Protein AF-A0A1H9ASY0-F1 (afdb_monomer_lite)

Radius of gyration: 22.09 Å; chains: 1; bounding box: 55×39×56 Å

Sequence (65 aa):
KQQKEVLVKTAQAMPKSDAMDRLIKELLGDRLLELSRYVMLDTLNRSMTIDKTALIDAGYTLITH

pLDDT: mean 80.57, std 17.56, range [43.78, 97.0]

Structure (mmCIF, N/CA/C/O backbone):
data_AF-A0A1H9ASY0-F1
#
_entry.id   AF-A0A1H9ASY0-F1
#
loop_
_atom_site.group_PDB
_atom_site.id
_atom_site.type_symbol
_atom_site.label_atom_id
_atom_site.label_alt_id
_atom_site.label_comp_id
_atom_site.label_asym_id
_atom_site.label_entity_id
_atom_site.label_seq_id
_atom_site.pdbx_PDB_ins_code
_atom_site.Cartn_x
_atom_site.Cartn_y
_atom_site.Cartn_z
_atom_site.occupancy
_atom_site.B_iso_or_equiv
_atom_site.auth_seq_id
_atom_site.auth_comp_id
_atom_site.auth_asym_id
_atom_site.auth_atom_id
_atom_site.pdbx_PDB_model_num
ATOM 1 N N . LYS A 1 1 ? -38.583 -20.786 44.775 1.00 44.16 1 LYS A N 1
ATOM 2 C CA . LYS A 1 1 ? -38.025 -21.080 43.431 1.00 44.16 1 LYS A CA 1
ATOM 3 C C . LYS A 1 1 ? -37.499 -19.781 42.816 1.00 44.16 1 LYS A C 1
ATOM 5 O O . LYS A 1 1 ? -38.117 -19.219 41.926 1.00 44.16 1 LYS A O 1
ATOM 10 N N . GLN A 1 2 ? -36.394 -19.281 43.369 1.00 43.78 2 GLN A N 1
ATOM 11 C CA . GLN A 1 2 ? -35.541 -18.268 42.744 1.00 43.78 2 GLN A CA 1
ATOM 12 C C . GLN A 1 2 ? -34.676 -19.004 41.725 1.00 43.78 2 GLN A C 1
ATOM 14 O O . GLN A 1 2 ? -34.068 -19.995 42.121 1.00 43.78 2 GLN A O 1
ATOM 19 N N . GLN A 1 3 ? -34.714 -18.589 40.454 1.00 47.12 3 GLN A N 1
ATOM 20 C CA . GLN A 1 3 ? -33.743 -18.877 39.378 1.00 47.12 3 GLN A CA 1
ATOM 21 C C . GLN A 1 3 ? -34.402 -18.566 38.019 1.00 47.12 3 GLN A C 1
ATOM 23 O O . GLN A 1 3 ? -34.785 -19.476 37.291 1.00 47.12 3 GLN A O 1
ATOM 28 N N . LYS A 1 4 ? -34.600 -17.283 37.681 1.00 52.00 4 LYS A N 1
ATOM 29 C CA . LYS A 1 4 ? -34.872 -16.858 36.287 1.00 52.00 4 LYS A CA 1
ATOM 30 C C . LYS A 1 4 ? -34.274 -15.496 35.894 1.00 52.00 4 LYS A C 1
ATOM 32 O O . LYS A 1 4 ? -34.516 -15.041 34.785 1.00 52.00 4 LYS A O 1
ATOM 37 N N . GLU A 1 5 ? -33.428 -14.884 36.720 1.00 48.34 5 GLU A N 1
ATOM 38 C CA . GLU A 1 5 ? -32.810 -13.577 36.424 1.00 48.34 5 GLU A CA 1
ATOM 39 C C . GLU A 1 5 ? -31.310 -13.667 36.112 1.00 48.34 5 GLU A C 1
ATOM 41 O O . GLU A 1 5 ? -30.507 -12.899 36.625 1.00 48.34 5 GLU A O 1
ATOM 46 N N . VAL A 1 6 ? -30.894 -14.607 35.260 1.00 49.22 6 VAL A N 1
ATOM 47 C CA . VAL A 1 6 ? -29.499 -14.638 34.781 1.00 49.22 6 VAL A CA 1
ATOM 48 C C . VAL A 1 6 ? -29.460 -14.882 33.278 1.00 49.22 6 VAL A C 1
ATOM 50 O O . VAL A 1 6 ? -28.902 -15.863 32.807 1.00 49.22 6 VAL A O 1
ATOM 53 N N . LEU A 1 7 ? -30.110 -14.012 32.502 1.00 50.28 7 LEU A N 1
ATOM 54 C CA . LEU A 1 7 ? -29.772 -13.855 31.083 1.00 50.28 7 LEU A CA 1
ATOM 55 C C . LEU A 1 7 ? -30.198 -12.497 30.504 1.00 50.28 7 LEU A C 1
ATOM 57 O O . LEU A 1 7 ? -30.545 -12.400 29.330 1.00 50.28 7 LEU A O 1
ATO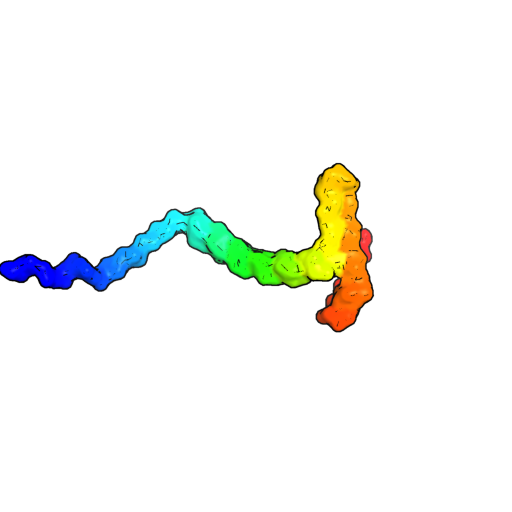M 61 N N . VAL A 1 8 ? -30.160 -11.421 31.292 1.00 49.75 8 VAL A N 1
ATOM 62 C CA . VAL A 1 8 ? -30.122 -10.083 30.693 1.00 49.75 8 VAL A CA 1
ATOM 63 C C . VAL A 1 8 ? -28.658 -9.790 30.434 1.00 49.75 8 VAL A C 1
ATOM 65 O O . VAL A 1 8 ? -27.925 -9.383 31.329 1.00 49.75 8 VAL A O 1
ATOM 68 N N . LYS A 1 9 ? -28.248 -10.127 29.206 1.00 47.94 9 LYS A N 1
ATOM 69 C CA . LYS A 1 9 ? -26.995 -9.748 28.557 1.00 47.94 9 LYS A CA 1
ATOM 70 C C . LYS A 1 9 ? -26.484 -8.439 29.143 1.00 47.94 9 LYS A C 1
ATOM 72 O O . LYS A 1 9 ? -26.979 -7.363 28.811 1.00 47.94 9 LYS A O 1
ATOM 77 N N . THR A 1 10 ? -25.472 -8.550 29.987 1.00 43.97 10 THR A N 1
ATOM 78 C CA . THR A 1 10 ? -24.536 -7.474 30.234 1.00 43.97 10 THR A CA 1
ATOM 79 C C . THR A 1 10 ? -23.952 -7.101 28.878 1.00 43.97 10 THR A C 1
ATOM 81 O O . THR A 1 10 ? -22.973 -7.676 28.410 1.00 43.97 10 THR A O 1
ATOM 84 N N . ALA A 1 11 ? -24.559 -6.106 28.232 1.00 49.12 11 ALA A N 1
ATOM 85 C CA . ALA A 1 11 ? -23.817 -5.152 27.435 1.00 49.12 11 ALA A CA 1
ATOM 86 C C . ALA A 1 11 ? -22.858 -4.465 28.415 1.00 49.12 11 ALA A C 1
ATOM 88 O O . ALA A 1 11 ? -23.106 -3.364 28.899 1.00 49.12 11 ALA A O 1
ATOM 89 N N . GLN A 1 12 ? -21.813 -5.197 28.812 1.00 51.22 12 GLN A N 1
ATOM 90 C CA . GLN A 1 12 ? -20.642 -4.646 29.455 1.00 51.22 12 GLN A CA 1
ATOM 91 C C . GLN A 1 12 ? -20.142 -3.612 28.464 1.00 51.22 12 GLN A C 1
ATOM 93 O O . GLN A 1 12 ? -19.602 -3.953 27.412 1.00 51.22 12 GLN A O 1
ATOM 98 N N . ALA A 1 13 ? -20.437 -2.352 28.767 1.00 59.03 13 ALA A N 1
ATOM 99 C CA . ALA A 1 13 ? -19.814 -1.223 28.128 1.00 59.03 13 ALA A CA 1
ATOM 100 C C . ALA A 1 13 ? -18.311 -1.448 28.286 1.00 59.03 13 ALA A C 1
ATOM 102 O O . ALA A 1 13 ? -17.760 -1.262 29.371 1.00 59.03 13 ALA A O 1
ATOM 103 N N . MET A 1 14 ? -17.672 -1.932 27.218 1.00 56.00 14 MET A N 1
ATOM 104 C CA . MET A 1 14 ? -16.224 -1.882 27.114 1.00 56.00 14 MET A CA 1
ATOM 105 C C . MET A 1 14 ? -15.822 -0.438 27.429 1.00 56.00 14 MET A C 1
ATOM 107 O O . MET A 1 14 ? -16.553 0.485 27.035 1.00 56.00 14 MET A O 1
ATOM 111 N N . PRO A 1 15 ? -14.717 -0.218 28.160 1.00 65.00 15 PRO A N 1
ATOM 112 C CA . PRO A 1 15 ? -14.191 1.122 28.362 1.00 65.00 15 PRO A CA 1
ATOM 113 C C . PRO A 1 15 ? -14.219 1.841 27.013 1.00 65.00 15 PRO A C 1
ATOM 115 O O . PRO A 1 15 ? -13.785 1.266 26.017 1.00 65.00 15 PRO A O 1
ATOM 118 N N . LYS A 1 16 ? -14.779 3.058 26.939 1.00 66.31 16 LYS A N 1
ATOM 119 C CA . LYS A 1 16 ? -14.914 3.798 25.665 1.00 66.31 16 LYS A CA 1
ATOM 120 C C . LYS A 1 16 ? -13.610 3.801 24.846 1.00 66.31 16 LYS A C 1
ATOM 122 O O . LYS A 1 16 ? -13.678 3.818 23.624 1.00 66.31 16 LYS A O 1
ATOM 127 N N . SER A 1 17 ? -12.461 3.738 25.525 1.00 73.00 17 SER A N 1
ATOM 128 C CA . SER A 1 17 ? -11.133 3.553 24.931 1.00 73.00 17 SER A CA 1
ATOM 129 C C . SER A 1 17 ? -11.023 2.275 24.094 1.00 73.00 17 SER A C 1
ATOM 131 O O . SER A 1 17 ? -10.767 2.364 22.902 1.00 73.00 17 SER A O 1
ATOM 133 N N . ASP A 1 18 ? -11.315 1.102 24.661 1.00 79.38 18 ASP A N 1
ATOM 134 C CA . ASP A 1 18 ? -11.155 -0.191 23.981 1.00 79.38 18 ASP A CA 1
ATO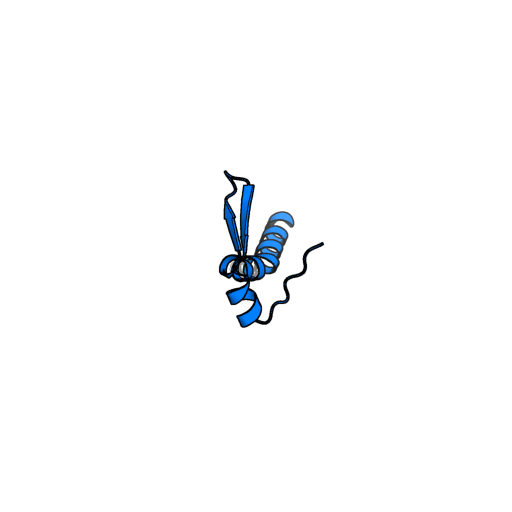M 135 C C . ASP A 1 18 ? -12.084 -0.332 22.768 1.00 79.38 18 ASP A C 1
ATOM 137 O O . ASP A 1 18 ? -11.724 -0.937 21.757 1.00 79.38 18 ASP A O 1
ATOM 141 N N . ALA A 1 19 ? -13.292 0.232 22.858 1.00 81.56 19 ALA A N 1
ATOM 142 C CA . ALA A 1 19 ? -14.239 0.255 21.749 1.00 81.56 19 ALA A CA 1
ATOM 143 C C . ALA A 1 19 ? -13.758 1.166 20.606 1.00 81.56 19 ALA A C 1
ATOM 145 O O . ALA A 1 19 ? -13.868 0.788 19.440 1.00 81.56 19 ALA A O 1
ATOM 146 N N . MET A 1 20 ? -13.182 2.332 20.927 1.00 82.69 20 MET A N 1
ATOM 147 C CA . MET A 1 20 ? -12.596 3.209 19.909 1.00 82.69 20 MET A CA 1
ATOM 148 C C . MET A 1 20 ? -11.315 2.633 19.317 1.00 82.69 20 MET A C 1
ATOM 150 O O . MET A 1 20 ? -11.137 2.720 18.108 1.00 82.69 20 MET A O 1
ATOM 154 N N . ASP A 1 21 ? -10.466 1.980 20.108 1.00 82.12 21 ASP A N 1
ATOM 155 C CA . ASP A 1 21 ? -9.250 1.338 19.603 1.00 82.12 21 ASP A CA 1
ATOM 156 C C . ASP A 1 21 ? -9.571 0.212 18.614 1.00 82.12 21 ASP A C 1
ATOM 158 O O . ASP A 1 21 ? -8.875 0.041 17.612 1.00 82.12 21 ASP A O 1
ATOM 162 N N . ARG A 1 22 ? -10.651 -0.543 18.852 1.00 82.56 22 ARG A N 1
ATOM 163 C CA . ARG A 1 22 ? -11.158 -1.535 17.891 1.00 82.56 22 ARG A CA 1
ATOM 164 C C . ARG A 1 22 ? -11.693 -0.878 16.628 1.00 82.56 22 ARG A C 1
ATOM 166 O O . ARG A 1 22 ? -11.300 -1.285 15.543 1.00 82.56 22 ARG A O 1
ATOM 173 N N . LEU A 1 23 ? -12.507 0.167 16.763 1.00 82.19 23 LEU A N 1
ATOM 174 C CA . LEU A 1 23 ? -13.039 0.901 15.617 1.00 82.19 23 LEU A CA 1
ATOM 175 C C . LEU A 1 23 ? -11.918 1.502 14.753 1.00 82.19 23 LEU A C 1
ATOM 177 O O . LEU A 1 23 ? -11.961 1.416 13.532 1.00 82.19 23 LEU A O 1
ATOM 181 N N . ILE A 1 24 ? -10.880 2.068 15.373 1.00 81.88 24 ILE A N 1
ATOM 182 C CA . ILE A 1 24 ? -9.701 2.596 14.674 1.00 81.88 24 ILE A CA 1
ATOM 183 C C . ILE A 1 24 ? -8.962 1.469 13.947 1.00 81.88 24 ILE A C 1
ATOM 185 O O . ILE A 1 24 ? -8.599 1.629 12.782 1.00 81.88 24 ILE A O 1
ATOM 189 N N . LYS A 1 25 ? -8.765 0.321 14.607 1.00 84.06 25 LYS A N 1
ATOM 190 C CA . LYS A 1 25 ? -8.134 -0.856 13.995 1.00 84.06 25 LYS A CA 1
ATOM 191 C C . LYS A 1 25 ? -8.938 -1.407 12.824 1.00 84.06 25 LYS A C 1
ATOM 193 O O . LYS A 1 25 ? -8.326 -1.819 11.853 1.00 84.06 25 LYS A O 1
ATOM 198 N N . GLU A 1 26 ? -10.263 -1.393 12.883 1.00 85.25 26 GLU A N 1
ATOM 199 C CA . GLU A 1 26 ? -11.116 -1.834 11.774 1.00 85.25 26 GLU A CA 1
ATOM 200 C C . GLU A 1 26 ? -11.074 -0.836 10.607 1.00 85.25 26 GLU A C 1
ATOM 202 O O . GLU A 1 26 ? -10.844 -1.223 9.466 1.00 85.25 26 GLU A O 1
ATOM 207 N N . LEU A 1 27 ? -11.196 0.467 10.881 1.00 85.19 27 LEU A N 1
ATOM 208 C CA . LEU A 1 27 ? -11.210 1.504 9.841 1.00 85.19 27 LEU A CA 1
ATOM 209 C C . LEU A 1 27 ? -9.860 1.682 9.135 1.00 85.19 27 LEU A C 1
ATOM 211 O O . LEU A 1 27 ? -9.816 1.996 7.942 1.00 85.19 27 LEU A O 1
ATOM 215 N N . LEU A 1 28 ? -8.762 1.535 9.879 1.00 86.50 28 LEU A N 1
ATOM 216 C CA . LEU A 1 28 ? -7.408 1.674 9.348 1.00 86.50 28 LEU A CA 1
ATOM 217 C C . LEU A 1 28 ? -6.806 0.338 8.932 1.00 86.50 28 LEU A C 1
ATOM 219 O O . LEU A 1 28 ? -5.947 0.338 8.061 1.00 86.50 28 LEU A O 1
ATOM 223 N N . GLY A 1 29 ? -7.234 -0.777 9.521 1.00 86.94 29 GLY A N 1
ATOM 224 C CA . GLY A 1 29 ? -6.650 -2.098 9.297 1.00 86.94 29 GLY A CA 1
ATOM 225 C C . GLY A 1 29 ? -6.723 -2.514 7.840 1.00 86.94 29 GLY A C 1
ATOM 226 O O . GLY A 1 29 ? -5.685 -2.781 7.242 1.00 86.94 29 GLY A O 1
ATOM 227 N N . ASP A 1 30 ? -7.913 -2.458 7.242 1.00 87.38 30 ASP A N 1
ATOM 228 C CA . ASP A 1 30 ? -8.101 -2.812 5.832 1.00 87.38 30 ASP A CA 1
ATOM 229 C C . ASP A 1 30 ? -7.302 -1.887 4.908 1.00 87.38 30 ASP A C 1
ATOM 231 O O . ASP A 1 30 ? -6.670 -2.337 3.957 1.00 87.38 30 ASP A O 1
ATOM 235 N N . ARG A 1 31 ? -7.256 -0.587 5.224 1.00 88.12 31 ARG A N 1
ATOM 236 C CA . ARG A 1 31 ? -6.515 0.411 4.436 1.00 88.12 31 ARG A CA 1
ATOM 237 C C . ARG A 1 31 ? -5.001 0.248 4.557 1.00 88.12 31 ARG A C 1
ATOM 239 O O . ARG A 1 31 ? -4.287 0.428 3.578 1.00 88.12 31 ARG A O 1
ATOM 246 N N . LEU A 1 32 ? -4.495 -0.080 5.743 1.00 89.69 32 LEU A N 1
ATOM 247 C CA . LEU A 1 32 ? -3.078 -0.357 5.971 1.00 89.69 32 LEU A CA 1
ATOM 248 C C . LEU A 1 32 ? -2.675 -1.683 5.330 1.00 89.69 32 LEU A C 1
ATOM 250 O O . LEU A 1 32 ? -1.601 -1.765 4.741 1.00 89.69 32 LEU A O 1
ATOM 254 N N . LEU A 1 33 ? -3.541 -2.695 5.399 1.00 88.75 33 LEU A N 1
ATOM 255 C CA . LEU A 1 33 ? -3.333 -3.977 4.736 1.00 88.75 33 LEU A CA 1
ATOM 256 C C . LEU A 1 33 ? -3.287 -3.802 3.214 1.00 88.75 33 LEU A C 1
ATOM 258 O O . LEU A 1 33 ? -2.386 -4.326 2.565 1.00 88.75 33 LEU A O 1
ATOM 262 N N . GLU A 1 34 ? -4.201 -3.012 2.657 1.00 90.12 34 GLU A N 1
ATOM 263 C CA . GLU A 1 34 ? -4.195 -2.597 1.255 1.00 90.12 34 GLU A CA 1
ATOM 264 C C . GLU A 1 34 ? -2.872 -1.917 0.875 1.00 90.12 34 GLU A C 1
ATOM 266 O O . GLU A 1 34 ? -2.178 -2.371 -0.032 1.00 90.12 34 GLU A O 1
ATOM 271 N N . LEU A 1 35 ? -2.474 -0.879 1.618 1.00 90.94 35 LEU A N 1
ATOM 272 C CA . LEU A 1 35 ? -1.240 -0.130 1.362 1.00 90.94 35 LEU A CA 1
ATOM 273 C C . LEU A 1 35 ? 0.019 -0.990 1.495 1.00 90.94 35 LEU A C 1
ATOM 275 O O . LEU A 1 35 ? 0.978 -0.779 0.753 1.00 90.94 35 LEU A O 1
ATOM 279 N N . SER A 1 36 ? 0.018 -1.979 2.394 1.00 90.88 36 SER A N 1
ATOM 280 C CA . SER A 1 36 ? 1.167 -2.865 2.614 1.00 90.88 36 SER A CA 1
ATOM 281 C C . SER A 1 36 ? 1.551 -3.685 1.378 1.00 90.88 36 SER A C 1
ATOM 283 O O . SER A 1 36 ? 2.690 -4.131 1.273 1.00 90.88 36 SER A O 1
ATOM 285 N N . ARG A 1 37 ? 0.636 -3.844 0.410 1.00 92.44 37 ARG A N 1
ATOM 286 C CA . ARG A 1 37 ? 0.917 -4.516 -0.870 1.00 92.44 37 ARG A CA 1
ATOM 287 C C . ARG A 1 37 ? 1.779 -3.687 -1.816 1.00 92.44 37 ARG A C 1
ATOM 289 O O . ARG A 1 37 ? 2.401 -4.244 -2.712 1.00 92.44 37 ARG A O 1
ATOM 296 N N . TYR A 1 38 ? 1.801 -2.375 -1.617 1.00 94.38 38 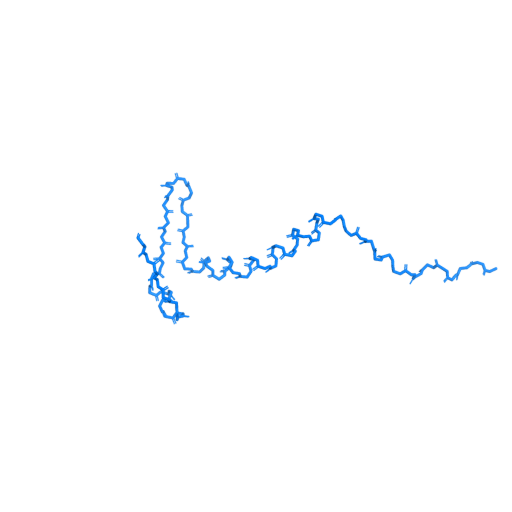TYR A N 1
ATOM 297 C CA . TYR A 1 38 ? 2.427 -1.422 -2.529 1.00 94.38 38 TYR A CA 1
ATOM 298 C C . TYR A 1 38 ? 3.591 -0.667 -1.891 1.00 94.38 38 TYR A C 1
ATOM 300 O O . TYR A 1 38 ? 4.423 -0.105 -2.599 1.00 94.38 38 TYR A O 1
ATOM 308 N N . VAL A 1 39 ? 3.643 -0.620 -0.558 1.00 93.25 39 VAL A N 1
ATOM 309 C CA . VAL A 1 39 ? 4.601 0.191 0.191 1.00 93.25 39 VAL A CA 1
ATOM 310 C C . VAL A 1 39 ? 5.417 -0.686 1.126 1.00 93.25 39 VAL A C 1
ATOM 312 O O . VAL A 1 39 ? 4.879 -1.354 2.006 1.00 93.25 39 VAL A O 1
ATOM 315 N N . MET A 1 40 ? 6.737 -0.613 0.982 1.00 93.38 40 MET A N 1
ATOM 316 C CA . MET A 1 40 ? 7.689 -1.174 1.933 1.00 93.38 40 MET A CA 1
ATOM 317 C C . MET A 1 40 ? 8.369 -0.040 2.690 1.00 93.38 40 MET A C 1
ATOM 319 O O . MET A 1 40 ? 8.938 0.872 2.088 1.00 93.38 40 MET A O 1
ATOM 323 N N . LEU A 1 41 ? 8.310 -0.099 4.018 1.00 93.56 41 LEU A N 1
ATOM 324 C CA . LEU A 1 41 ? 8.919 0.890 4.897 1.00 93.56 41 LEU A CA 1
ATOM 325 C C . LEU A 1 41 ? 10.136 0.287 5.598 1.00 93.56 41 LEU A C 1
ATOM 327 O O . LEU A 1 41 ? 10.008 -0.659 6.372 1.00 93.56 41 LEU A O 1
ATOM 331 N N . ASP A 1 42 ? 11.299 0.882 5.373 1.00 93.69 42 ASP A N 1
ATOM 332 C CA . ASP A 1 42 ? 12.507 0.649 6.153 1.00 93.69 42 ASP A CA 1
ATOM 333 C C . ASP A 1 42 ? 12.643 1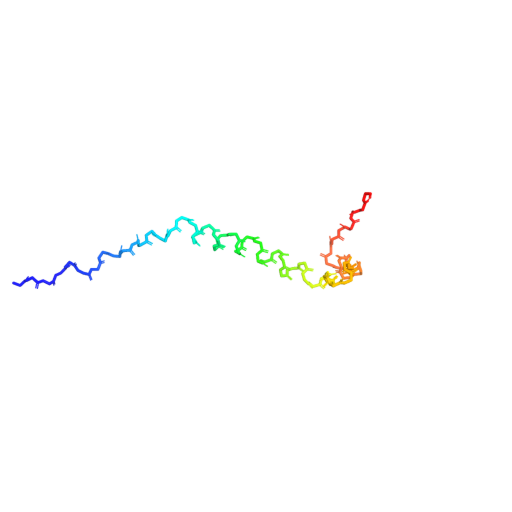.768 7.191 1.00 93.69 42 ASP A C 1
ATOM 335 O O . ASP A 1 42 ? 13.092 2.883 6.909 1.00 93.69 42 ASP A O 1
ATOM 339 N N . THR A 1 43 ? 12.213 1.475 8.416 1.00 93.75 43 THR A N 1
ATOM 340 C CA . THR A 1 43 ? 12.212 2.444 9.519 1.00 93.75 43 THR A CA 1
ATOM 341 C C . THR A 1 43 ? 13.606 2.729 10.066 1.00 93.75 43 THR A C 1
ATOM 343 O O . THR A 1 43 ? 13.820 3.810 10.615 1.00 93.75 43 THR A O 1
ATOM 346 N N . LEU A 1 44 ? 14.556 1.803 9.898 1.00 96.25 44 LEU A N 1
ATOM 347 C CA . LEU A 1 44 ? 15.934 1.977 10.356 1.00 96.25 44 LEU A CA 1
ATOM 348 C C . LEU A 1 44 ? 16.647 3.002 9.480 1.00 96.25 44 LEU A C 1
ATOM 350 O O . LEU A 1 44 ? 17.232 3.958 9.988 1.00 96.25 44 LEU A O 1
ATOM 354 N N . ASN A 1 45 ? 16.521 2.844 8.163 1.00 97.00 45 ASN A N 1
ATOM 355 C CA . ASN A 1 45 ? 17.136 3.742 7.190 1.00 97.00 45 ASN A CA 1
ATOM 356 C C . ASN A 1 45 ? 16.249 4.939 6.825 1.00 97.00 45 ASN A C 1
ATOM 358 O O . ASN A 1 45 ? 16.648 5.771 6.013 1.00 97.00 45 ASN A O 1
ATOM 362 N N . ARG A 1 46 ? 15.051 5.042 7.422 1.00 95.38 46 ARG A N 1
ATOM 363 C CA . ARG A 1 46 ? 14.033 6.061 7.105 1.00 95.38 46 ARG A CA 1
ATOM 364 C C . ARG A 1 46 ? 13.722 6.117 5.605 1.00 95.38 46 ARG A C 1
ATOM 366 O O . ARG A 1 46 ? 13.499 7.191 5.051 1.00 95.38 46 ARG A O 1
ATOM 373 N N . SER A 1 47 ? 13.726 4.956 4.958 1.00 96.25 47 SER A N 1
ATOM 374 C CA . SER A 1 47 ? 13.493 4.811 3.526 1.00 96.25 47 SER A CA 1
ATOM 375 C C . SER A 1 47 ? 12.129 4.181 3.279 1.00 96.25 47 SER A C 1
ATOM 377 O O . SER A 1 47 ? 11.688 3.304 4.020 1.00 96.25 47 SER A O 1
ATOM 379 N N . MET A 1 48 ? 11.448 4.630 2.231 1.00 94.25 48 MET A N 1
ATOM 380 C CA . MET A 1 48 ? 10.178 4.070 1.791 1.00 94.25 48 MET A CA 1
ATOM 381 C C . MET A 1 48 ? 10.296 3.716 0.316 1.00 94.25 48 MET A C 1
ATOM 383 O O . MET A 1 48 ? 10.639 4.563 -0.506 1.00 94.25 48 MET A O 1
ATOM 387 N N . THR A 1 49 ? 9.993 2.466 -0.011 1.00 93.88 49 THR A N 1
ATOM 388 C CA . THR A 1 49 ? 9.888 2.000 -1.392 1.00 93.88 49 THR A CA 1
ATOM 389 C C . THR A 1 49 ? 8.417 1.873 -1.744 1.00 93.88 49 THR A C 1
ATOM 391 O O . THR A 1 49 ? 7.653 1.256 -1.004 1.00 93.88 49 THR A O 1
ATOM 394 N N . ILE A 1 50 ? 8.025 2.468 -2.868 1.00 94.19 50 ILE A N 1
ATOM 395 C CA . ILE A 1 50 ? 6.657 2.438 -3.381 1.00 94.19 50 ILE A CA 1
ATOM 396 C C . ILE A 1 50 ? 6.689 1.743 -4.741 1.00 94.19 50 ILE A C 1
ATOM 398 O O . ILE A 1 50 ? 7.345 2.228 -5.667 1.00 94.19 50 ILE A O 1
ATOM 402 N N . ASP A 1 51 ? 5.972 0.629 -4.873 1.00 94.38 51 ASP A N 1
ATOM 403 C CA . ASP A 1 51 ? 5.788 -0.043 -6.156 1.00 94.38 51 ASP A CA 1
ATOM 404 C C . ASP A 1 51 ? 4.739 0.704 -6.987 1.00 94.38 51 ASP A C 1
ATOM 406 O O . ASP A 1 51 ? 3.526 0.512 -6.868 1.00 94.38 51 ASP A O 1
ATOM 410 N N . LYS A 1 52 ? 5.233 1.604 -7.838 1.00 93.00 52 LYS A N 1
ATOM 411 C CA . LYS A 1 52 ?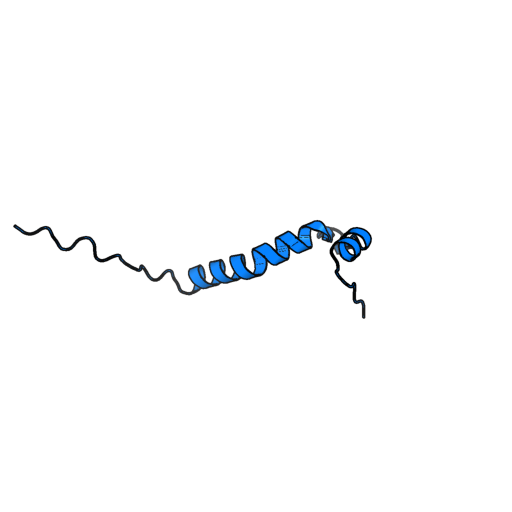 4.398 2.410 -8.729 1.00 93.00 52 LYS A CA 1
ATOM 412 C C . LYS A 1 52 ? 3.646 1.558 -9.755 1.00 93.00 52 LYS A C 1
AT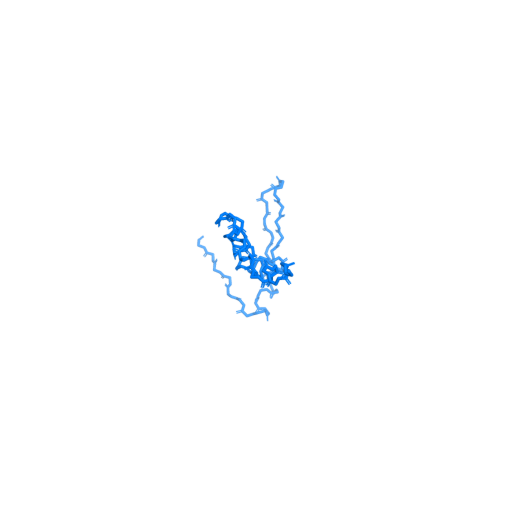OM 414 O O . LYS A 1 52 ? 2.528 1.922 -10.107 1.00 93.00 52 LYS A O 1
ATOM 419 N N . THR A 1 53 ? 4.239 0.470 -10.243 1.00 93.69 53 THR A N 1
ATOM 420 C CA . THR A 1 53 ? 3.612 -0.383 -11.263 1.00 93.69 53 THR A CA 1
ATOM 421 C C . THR A 1 53 ? 2.389 -1.062 -10.667 1.00 93.69 53 THR A C 1
ATOM 423 O O . THR A 1 53 ? 1.289 -0.907 -11.188 1.00 93.69 53 THR A O 1
ATOM 426 N N . ALA A 1 54 ? 2.558 -1.693 -9.503 1.00 92.94 54 ALA A N 1
ATOM 427 C CA . ALA A 1 54 ? 1.467 -2.359 -8.803 1.00 92.94 54 ALA A CA 1
ATOM 428 C C . ALA A 1 54 ? 0.345 -1.385 -8.391 1.00 92.94 54 ALA A C 1
ATOM 430 O O . ALA A 1 54 ? -0.831 -1.743 -8.459 1.00 92.94 54 ALA A O 1
ATOM 431 N N . LEU A 1 55 ? 0.681 -0.145 -8.007 1.00 93.25 55 LEU A N 1
ATOM 432 C CA . LEU A 1 55 ? -0.319 0.896 -7.729 1.00 93.25 55 LEU A CA 1
ATOM 433 C C . LEU A 1 55 ? -1.146 1.256 -8.964 1.00 93.25 55 LEU A C 1
ATOM 435 O O . LEU A 1 55 ? -2.370 1.330 -8.874 1.00 93.25 55 LEU A O 1
ATOM 439 N N . ILE A 1 56 ? -0.487 1.484 -10.103 1.00 93.88 56 ILE A N 1
ATOM 440 C CA . ILE A 1 56 ? -1.160 1.853 -11.354 1.00 93.88 56 ILE A CA 1
ATOM 441 C C . ILE A 1 56 ? -2.044 0.704 -11.843 1.00 93.88 56 ILE A C 1
ATOM 443 O O . ILE A 1 56 ? -3.191 0.948 -12.214 1.00 93.88 56 ILE A O 1
ATOM 447 N N . ASP A 1 57 ? -1.554 -0.535 -11.780 1.00 95.38 57 ASP A N 1
ATOM 448 C CA . ASP A 1 57 ? -2.317 -1.728 -12.168 1.00 95.38 57 ASP A CA 1
ATOM 449 C C . ASP A 1 57 ? -3.561 -1.927 -11.286 1.00 95.38 57 ASP A C 1
ATOM 451 O O . ASP A 1 57 ? -4.598 -2.396 -11.756 1.00 95.38 57 ASP A O 1
ATOM 455 N N . ALA A 1 58 ? -3.490 -1.512 -10.018 1.00 93.94 58 ALA A N 1
ATOM 456 C CA . ALA A 1 58 ? -4.621 -1.491 -9.093 1.00 93.94 58 ALA A CA 1
ATOM 457 C C . ALA A 1 58 ? -5.537 -0.254 -9.250 1.00 93.94 58 ALA A C 1
ATOM 459 O O . ALA A 1 58 ? -6.532 -0.132 -8.536 1.00 93.94 58 ALA A O 1
ATOM 460 N N . GLY A 1 59 ? -5.239 0.651 -10.189 1.00 95.19 59 GLY A N 1
ATOM 461 C CA . GLY A 1 59 ? -6.055 1.827 -10.505 1.00 95.19 59 GLY A CA 1
ATOM 462 C C . GLY A 1 59 ? -5.766 3.067 -9.654 1.00 95.19 59 GLY A C 1
ATOM 463 O O . GLY A 1 59 ? -6.544 4.023 -9.685 1.00 95.19 59 GLY A O 1
ATOM 464 N N . TYR A 1 60 ? -4.667 3.081 -8.898 1.00 93.69 60 TYR A N 1
ATOM 465 C CA . TYR A 1 60 ? -4.265 4.231 -8.091 1.00 93.69 60 TYR A CA 1
ATOM 466 C C . TYR A 1 60 ? -3.435 5.242 -8.888 1.00 93.69 60 TYR A C 1
ATOM 468 O O . TYR A 1 60 ? -2.573 4.893 -9.695 1.00 93.69 60 TYR A O 1
ATOM 476 N N . THR A 1 61 ? -3.634 6.526 -8.580 1.00 92.75 61 THR A N 1
ATOM 477 C CA . THR A 1 61 ? -2.804 7.626 -9.085 1.00 92.75 61 THR A CA 1
ATOM 478 C C . THR A 1 61 ? -1.813 8.059 -8.012 1.00 92.75 61 THR A C 1
ATOM 480 O O . THR A 1 61 ? -2.209 8.453 -6.915 1.00 92.75 61 THR A O 1
ATOM 483 N N . LEU A 1 62 ? -0.521 8.036 -8.337 1.00 89.44 62 LEU A N 1
ATOM 484 C CA . LEU A 1 62 ? 0.525 8.563 -7.464 1.00 89.44 62 LEU A CA 1
ATOM 485 C C . LEU A 1 62 ? 0.596 10.095 -7.585 1.00 89.44 62 LEU A C 1
ATOM 487 O O . LEU A 1 62 ? 0.860 10.612 -8.670 1.00 89.44 62 LEU A O 1
ATOM 491 N N . ILE A 1 63 ? 0.393 10.806 -6.473 1.00 91.69 63 ILE A N 1
ATOM 492 C CA . ILE A 1 63 ? 0.506 12.271 -6.379 1.00 91.69 63 ILE A CA 1
ATOM 493 C C . ILE A 1 63 ? 1.713 12.614 -5.498 1.00 91.69 63 ILE A C 1
ATOM 495 O O . ILE A 1 63 ? 1.817 12.128 -4.374 1.00 91.69 63 ILE A O 1
ATOM 499 N N . THR A 1 64 ? 2.616 13.457 -6.003 1.00 90.38 64 THR A N 1
ATOM 500 C CA . THR A 1 64 ? 3.815 13.950 -5.300 1.00 90.38 64 THR A CA 1
ATOM 501 C C . THR A 1 64 ? 3.849 15.480 -5.369 1.00 90.38 64 THR A C 1
ATOM 503 O O . THR A 1 64 ? 3.589 16.023 -6.444 1.00 90.38 64 THR A O 1
ATOM 506 N N . HIS A 1 65 ? 4.158 16.157 -4.258 1.00 89.12 65 HIS A N 1
ATOM 507 C CA . HIS A 1 65 ? 4.222 17.623 -4.140 1.00 89.12 65 HIS A CA 1
ATOM 508 C C . HIS A 1 65 ? 5.653 18.125 -3.960 1.00 89.12 65 HIS A C 1
ATOM 510 O O . HIS A 1 65 ? 6.447 17.388 -3.332 1.00 89.12 65 HIS A O 1
#

Secondary structure (DSSP, 8-state):
-------S-------HHHHHHHHHHHHHHHHHHHHHTTEEEETTTTEEEE-HHHHHHTTPPP---

Foldseek 3Di:
DDDDPPPPDPPVVDDPVVVVVVVCCVVCVVVVVVQVVAWDADPVVRDIHGNPVVCVVVVHDDDDD